Protein AF-A0A6S6U830-F1 (afdb_monomer_lite)

pLDDT: mean 81.82, std 12.69, range [51.06, 97.62]

Sequence (152 aa):
MRFSLAFLLLNTLLLAYQDNDLDGVDDAVDLCPNTSFDKLVNEDGCPEDEIYLGKITFQIGNDISFDEFEQRTDNFNFFGNYQYRKWNISLSNANQTSFDSNNNASTSSGDLYLSTGYNLNFNKIYSKIIVGTKIALAKEEVGTGENDYFTS

Radius of gyration: 25.77 Å; chains: 1; bounding box: 53×40×78 Å

Secondary structure (DSSP, 8-state):
--HHHHHHHHHHHHTS---SS-SSS-TTT-SSSS--TTS-B-TTS-BTT-----EEEEEEEEEEEE-TT--EEEEEEEEEEEEETTEEEEEEEEEEEEE-TT--EEEEEEEEEEEEEEEEEETTEEEEEEEEEEE--S-TTSS----EEEE-

Organism: NCBI:txid269237

Foldseek 3Di:
DPVPVVVVVVVVVVVQADDPCPLPEGPVQALDPNDHPVFNDDNNNHGPVDPCPFDKDKDWDWDWDADPQRKIKIWTKIKIWTGDRFKIWIKMWTWIWIADPVRDIDTFGTKIKIKMWGWDDDPNDTDIKMKIKI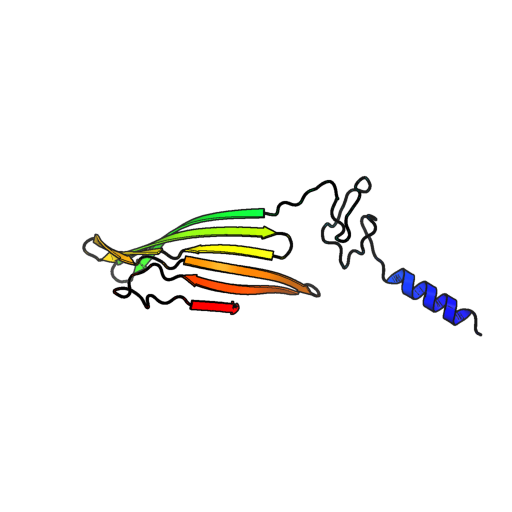QHPGDVVRDVNDIDIDID

Structure (mmCIF, N/CA/C/O backbone):
data_AF-A0A6S6U830-F1
#
_entry.id   AF-A0A6S6U830-F1
#
loop_
_atom_site.group_PDB
_atom_site.id
_atom_site.type_symbol
_atom_site.label_atom_id
_atom_site.label_alt_id
_atom_site.label_comp_id
_atom_site.label_asym_id
_atom_site.label_entity_id
_atom_site.label_seq_id
_atom_site.pdbx_PDB_ins_code
_atom_site.Cartn_x
_atom_site.Cartn_y
_atom_site.Cartn_z
_atom_site.occupancy
_atom_site.B_iso_or_equiv
_atom_site.auth_seq_id
_atom_site.auth_comp_id
_atom_site.auth_asym_id
_atom_site.auth_atom_id
_atom_site.pdbx_PDB_model_num
ATOM 1 N N . MET A 1 1 ? -28.148 -25.772 47.318 1.00 51.06 1 MET A N 1
ATOM 2 C CA . MET A 1 1 ? -27.104 -25.743 46.262 1.00 51.06 1 MET A CA 1
ATOM 3 C C . MET A 1 1 ? -27.530 -24.962 45.001 1.00 51.06 1 MET A C 1
ATOM 5 O O . MET A 1 1 ? -27.188 -25.372 43.905 1.00 51.06 1 MET A O 1
ATOM 9 N N . ARG A 1 2 ? -28.254 -23.831 45.103 1.00 55.19 2 ARG A N 1
ATOM 10 C CA . ARG A 1 2 ? -28.662 -23.031 43.918 1.00 55.19 2 ARG A CA 1
ATOM 11 C C . ARG A 1 2 ? -27.964 -21.667 43.790 1.00 55.19 2 ARG A C 1
ATOM 13 O O . ARG A 1 2 ? -27.966 -21.101 42.710 1.00 55.19 2 ARG A O 1
ATOM 20 N N . PHE A 1 3 ? -27.301 -21.189 44.847 1.00 54.38 3 PHE A N 1
ATOM 21 C CA . PHE A 1 3 ? -26.543 -19.927 44.830 1.00 54.38 3 PHE A CA 1
ATOM 22 C C . PHE A 1 3 ? -25.132 -20.047 44.222 1.00 54.38 3 PHE A C 1
ATOM 24 O O . PHE A 1 3 ? -24.595 -19.063 43.730 1.00 54.38 3 PHE A O 1
ATOM 31 N N . SER A 1 4 ? -24.544 -21.249 44.197 1.00 59.53 4 SER A N 1
ATOM 32 C CA . SER A 1 4 ? -23.153 -21.440 43.756 1.00 59.53 4 SER A CA 1
ATOM 33 C C . SER A 1 4 ? -22.965 -21.350 42.237 1.00 59.53 4 SER A C 1
ATOM 35 O O . SER A 1 4 ? -21.885 -20.979 41.799 1.00 59.53 4 SER A O 1
ATOM 37 N N . LEU A 1 5 ? -23.993 -21.665 41.436 1.00 58.53 5 LEU A N 1
ATOM 38 C CA . LEU A 1 5 ? -23.908 -21.628 39.968 1.00 58.53 5 LEU A CA 1
ATOM 39 C C . LEU A 1 5 ? -24.001 -20.193 39.425 1.00 58.53 5 LEU A C 1
ATOM 41 O O . LEU A 1 5 ? -23.279 -19.840 38.503 1.00 58.53 5 LEU A O 1
ATOM 45 N N . ALA A 1 6 ? -24.850 -19.357 40.034 1.00 61.09 6 ALA A N 1
ATOM 46 C CA . ALA A 1 6 ? -24.988 -17.944 39.678 1.00 61.09 6 ALA A CA 1
ATOM 47 C C . ALA A 1 6 ? -23.710 -17.150 39.994 1.00 61.09 6 ALA A C 1
ATOM 49 O O . ALA A 1 6 ? -23.291 -16.314 39.202 1.00 61.09 6 ALA A O 1
ATOM 50 N N . PHE A 1 7 ? -23.052 -17.464 41.115 1.00 59.16 7 PHE A N 1
ATOM 51 C CA . PHE A 1 7 ? -21.775 -16.853 41.491 1.00 59.16 7 PHE A CA 1
ATOM 52 C C . PHE A 1 7 ? -20.620 -17.301 40.578 1.00 59.16 7 PHE A C 1
ATOM 54 O O . PHE A 1 7 ? -19.720 -16.519 40.293 1.00 59.16 7 PHE A O 1
ATOM 61 N N . LEU A 1 8 ? -20.653 -18.543 40.081 1.00 59.34 8 LEU A N 1
ATOM 62 C CA . LEU A 1 8 ? -19.673 -19.047 39.112 1.00 59.34 8 LEU A CA 1
ATOM 63 C C . LEU A 1 8 ? -19.855 -18.401 37.731 1.00 59.34 8 LEU A C 1
ATOM 65 O O . LEU A 1 8 ? -18.871 -17.978 37.138 1.00 59.34 8 LEU A O 1
ATOM 69 N N . LEU A 1 9 ? -21.100 -18.259 37.263 1.00 60.31 9 LEU A N 1
ATOM 70 C CA . LEU A 1 9 ? -21.427 -17.608 35.987 1.00 60.31 9 LEU A CA 1
ATOM 71 C C . LEU A 1 9 ? -21.074 -16.112 35.983 1.00 60.31 9 LEU A C 1
ATOM 73 O O . LEU A 1 9 ? -20.571 -15.603 34.983 1.00 60.31 9 LEU A O 1
ATOM 77 N N . LEU A 1 10 ? -21.286 -15.422 37.109 1.00 57.22 10 LEU A N 1
ATOM 78 C CA . LEU A 1 10 ? -20.905 -14.016 37.259 1.00 57.22 10 LEU A CA 1
ATOM 79 C C . LEU A 1 10 ? -19.377 -13.838 37.221 1.00 57.22 10 LEU A C 1
ATOM 81 O O . LEU A 1 10 ? -18.887 -12.919 36.577 1.00 57.22 10 LEU A O 1
ATOM 85 N N . ASN A 1 11 ? -18.621 -14.755 37.837 1.00 55.59 11 ASN A N 1
ATOM 86 C CA . ASN A 1 11 ? -17.155 -14.732 37.809 1.00 55.59 11 ASN A CA 1
ATOM 87 C C . ASN A 1 11 ? -16.565 -15.096 36.438 1.00 55.59 11 ASN A C 1
ATOM 89 O O . ASN A 1 11 ? -15.522 -14.567 36.076 1.00 55.59 11 ASN A O 1
ATOM 93 N N . THR A 1 12 ? -17.210 -15.965 35.651 1.00 57.94 12 THR A N 1
ATOM 94 C CA . THR A 1 12 ? -16.716 -16.304 34.303 1.00 57.94 12 THR A CA 1
ATOM 95 C C . THR A 1 12 ? -16.887 -15.172 33.292 1.00 57.94 12 THR A C 1
ATOM 97 O O . THR A 1 12 ? -16.072 -15.057 32.385 1.00 57.94 12 THR A O 1
ATOM 100 N N . LEU A 1 13 ? -17.911 -14.326 33.449 1.00 56.06 13 LEU A N 1
ATOM 101 C CA . LEU A 1 13 ? -18.130 -13.153 32.589 1.00 56.06 13 LEU A CA 1
ATOM 102 C C . LEU A 1 13 ? -17.088 -12.049 32.826 1.00 56.06 13 LEU A C 1
ATOM 104 O O . LEU A 1 13 ? -16.715 -11.354 31.891 1.00 56.06 13 LEU A O 1
ATOM 108 N N . LEU A 1 14 ? -16.589 -11.922 34.058 1.00 54.62 14 LEU A N 1
ATOM 109 C CA . LEU A 1 14 ? -15.595 -10.915 34.448 1.00 54.62 14 LEU A CA 1
ATOM 110 C C . LEU A 1 14 ? -14.161 -11.239 33.997 1.00 54.62 14 LEU A C 1
ATOM 112 O O . LEU A 1 14 ? -13.314 -10.358 34.026 1.00 54.62 14 LEU A O 1
ATOM 116 N N . LEU A 1 15 ? -13.872 -12.481 33.601 1.00 56.41 15 LEU A N 1
ATOM 117 C CA . LEU A 1 15 ? -12.519 -12.923 33.226 1.00 56.41 15 LEU A CA 1
ATOM 118 C C . LEU A 1 15 ? -12.216 -12.800 31.726 1.00 56.41 15 LEU A C 1
ATOM 120 O O . LEU A 1 15 ? -11.090 -13.077 31.324 1.00 56.41 15 LEU A O 1
ATOM 124 N N . ALA A 1 16 ? -13.209 -12.456 30.903 1.00 63.34 16 ALA A N 1
ATOM 125 C CA . ALA A 1 16 ? -13.052 -12.380 29.450 1.00 63.34 16 ALA A CA 1
ATOM 126 C C . ALA A 1 16 ? -12.860 -10.952 28.926 1.00 63.34 16 ALA A C 1
ATOM 128 O O . ALA 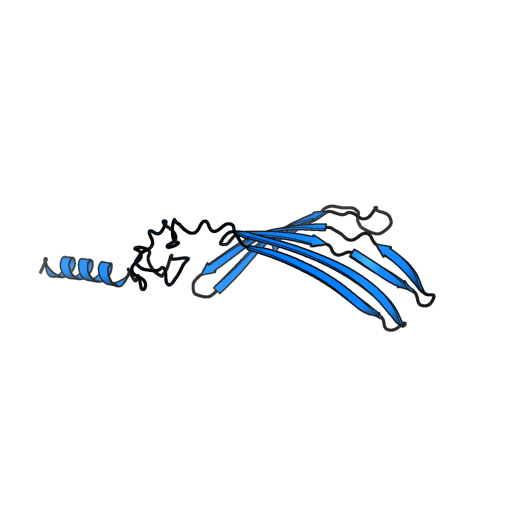A 1 16 ? -12.371 -10.811 27.815 1.00 63.34 16 ALA A O 1
ATOM 129 N N . TYR A 1 17 ? -13.232 -9.935 29.709 1.00 75.88 17 TYR A N 1
ATOM 130 C CA . TYR A 1 17 ? -13.037 -8.533 29.354 1.00 75.88 17 TYR A CA 1
ATOM 131 C C . TYR A 1 17 ? -11.675 -8.081 29.881 1.00 75.88 17 TYR A C 1
ATOM 133 O O . TYR A 1 17 ? -11.497 -7.935 31.095 1.00 75.88 17 TYR A O 1
ATOM 141 N N . GLN A 1 18 ? -10.712 -7.934 28.976 1.00 87.06 18 GLN A N 1
ATOM 142 C CA . GLN A 1 18 ? -9.399 -7.373 29.269 1.00 87.06 18 GLN A CA 1
ATOM 143 C C . GLN A 1 18 ? -9.277 -6.050 28.518 1.00 87.06 18 GLN A C 1
ATOM 145 O O . GLN A 1 18 ? -9.508 -6.012 27.320 1.00 87.06 18 GLN A O 1
ATOM 150 N N . ASP A 1 19 ? -8.956 -4.987 29.238 1.00 88.81 19 ASP A N 1
ATOM 151 C CA . ASP A 1 19 ? -8.866 -3.620 28.729 1.00 88.81 19 ASP A CA 1
ATOM 152 C C . ASP A 1 19 ? -7.681 -2.982 29.466 1.00 88.81 19 ASP A C 1
ATOM 154 O O . ASP A 1 19 ? -7.747 -2.717 30.673 1.00 88.81 19 ASP A O 1
ATOM 158 N N . ASN A 1 20 ? -6.524 -2.954 28.805 1.00 90.69 20 ASN A N 1
ATOM 159 C CA . ASN A 1 20 ? -5.235 -2.718 29.453 1.00 90.69 20 ASN A CA 1
ATOM 160 C C . ASN A 1 20 ? -4.902 -1.225 29.601 1.00 90.69 20 ASN A C 1
ATOM 162 O O . ASN A 1 20 ? -4.148 -0.856 30.508 1.00 90.69 20 ASN A O 1
ATOM 166 N N . ASP A 1 21 ? -5.453 -0.375 28.739 1.00 89.44 21 ASP A N 1
ATOM 167 C CA . ASP A 1 21 ? -5.378 1.086 28.818 1.00 89.44 21 ASP A CA 1
ATOM 168 C C . ASP A 1 21 ? -6.664 1.736 29.358 1.00 89.44 21 ASP A C 1
ATOM 170 O O . ASP A 1 21 ? -6.650 2.932 29.653 1.00 89.44 21 ASP A O 1
ATOM 174 N N . LEU A 1 22 ? -7.694 0.929 29.647 1.00 90.06 22 LEU A N 1
ATOM 175 C CA . LEU A 1 22 ? -8.928 1.301 30.345 1.00 90.06 22 LEU A CA 1
ATOM 176 C C . LEU A 1 22 ? -9.696 2.414 29.626 1.00 90.06 22 LEU A C 1
ATOM 178 O O . LEU A 1 22 ? -10.302 3.279 30.273 1.00 90.06 22 LEU A O 1
ATOM 182 N N . ASP A 1 23 ? -9.672 2.385 28.297 1.00 87.12 23 ASP A N 1
ATOM 183 C CA . ASP A 1 23 ? -10.407 3.321 27.453 1.00 87.12 23 ASP A CA 1
ATOM 184 C C . ASP A 1 23 ? -11.868 2.890 27.209 1.00 87.12 23 ASP A C 1
ATOM 186 O O . ASP A 1 23 ? -12.688 3.682 26.733 1.00 87.12 23 ASP A O 1
ATOM 190 N N . GLY A 1 24 ? -12.236 1.679 27.647 1.00 87.50 24 GLY A N 1
ATOM 191 C CA . GLY A 1 24 ? -13.583 1.128 27.543 1.00 87.50 24 GLY A CA 1
ATOM 192 C C . GLY A 1 24 ? -13.789 0.185 26.357 1.00 87.50 24 GLY A C 1
ATOM 193 O O . GLY A 1 24 ? -14.935 -0.213 26.112 1.00 87.50 24 GLY A O 1
ATOM 194 N N . VAL A 1 25 ? -12.722 -0.179 25.639 1.00 89.94 25 VAL A N 1
ATOM 195 C CA . VAL A 1 25 ? -12.735 -1.153 24.543 1.00 89.94 25 VAL A CA 1
ATOM 196 C C . VAL A 1 25 ? -11.880 -2.372 24.908 1.00 89.94 25 VAL A C 1
ATOM 198 O O . VAL A 1 25 ? -10.804 -2.268 25.475 1.00 89.94 25 VAL A O 1
ATOM 201 N N . ASP A 1 26 ? -12.386 -3.577 24.625 1.00 90.25 26 ASP A N 1
ATOM 202 C CA . ASP A 1 26 ? -11.667 -4.825 24.927 1.00 90.25 26 ASP A CA 1
ATOM 203 C C . ASP A 1 26 ? -10.414 -4.950 24.041 1.00 90.25 26 ASP A C 1
ATOM 205 O O . ASP A 1 26 ? -10.522 -4.842 22.816 1.00 90.25 26 ASP A O 1
ATOM 209 N N . ASP A 1 27 ? -9.258 -5.262 24.640 1.00 88.12 27 ASP A N 1
ATOM 210 C CA . ASP A 1 27 ? -7.952 -5.478 23.994 1.00 88.12 27 ASP A CA 1
ATOM 211 C C . ASP A 1 27 ? -8.046 -6.390 22.749 1.00 88.12 27 ASP A C 1
ATOM 213 O O . ASP A 1 27 ? -7.238 -6.305 21.820 1.00 88.12 27 ASP A O 1
ATOM 217 N N . ALA A 1 28 ? -9.000 -7.331 22.724 1.00 87.62 28 ALA A N 1
ATOM 218 C CA . ALA A 1 28 ? -9.201 -8.252 21.607 1.00 87.62 28 ALA A CA 1
ATOM 219 C C . ALA A 1 28 ? -9.759 -7.580 20.339 1.00 87.62 28 ALA A C 1
ATOM 221 O O . ALA A 1 28 ? -9.597 -8.124 19.237 1.00 87.62 28 ALA A O 1
ATOM 222 N N . VAL A 1 29 ? -10.444 -6.445 20.483 1.00 85.75 29 VAL A N 1
ATOM 223 C CA . VAL A 1 29 ? -11.062 -5.678 19.390 1.00 85.75 29 VAL A CA 1
ATOM 224 C C . VAL A 1 29 ? -10.544 -4.244 19.282 1.00 85.75 29 VAL A C 1
ATOM 226 O O . VAL A 1 29 ? -10.761 -3.634 18.235 1.00 85.75 29 VAL A O 1
ATOM 229 N N . ASP A 1 30 ? -9.830 -3.752 20.294 1.00 87.44 30 ASP A N 1
ATOM 230 C CA . ASP A 1 30 ? -9.171 -2.451 20.292 1.00 87.44 30 ASP A CA 1
ATOM 231 C C . ASP A 1 30 ? -8.138 -2.348 19.151 1.00 87.44 30 ASP A C 1
ATOM 233 O O . ASP A 1 30 ? -7.282 -3.214 18.919 1.00 87.44 30 ASP A O 1
ATOM 237 N N . LEU A 1 31 ? -8.275 -1.283 18.363 1.00 84.19 31 LEU A N 1
ATOM 238 C CA . LEU A 1 31 ? -7.420 -0.967 17.226 1.00 84.19 31 LEU A CA 1
ATOM 239 C C . LEU A 1 31 ? -6.308 0.028 17.575 1.00 84.19 31 LEU A C 1
ATOM 241 O O . LEU A 1 31 ? -5.362 0.150 16.786 1.00 84.19 31 LEU A O 1
ATOM 245 N N . CYS A 1 32 ? -6.407 0.720 18.707 1.00 87.12 32 CYS A N 1
ATOM 246 C CA . CYS A 1 32 ? -5.516 1.781 19.150 1.00 87.12 32 CYS A CA 1
ATOM 247 C C . CYS A 1 32 ? -4.954 1.496 20.558 1.00 87.12 32 CYS A C 1
ATOM 249 O O . CYS A 1 32 ? -5.155 2.292 21.466 1.00 87.12 32 CYS A O 1
ATOM 251 N N . PRO A 1 33 ? -4.127 0.442 20.723 1.00 81.69 33 PRO A N 1
ATOM 252 C CA . PRO A 1 33 ? -3.611 0.074 22.034 1.00 81.69 33 PRO A CA 1
ATOM 253 C C . PRO A 1 33 ? -2.709 1.166 22.613 1.00 81.69 33 PRO A C 1
ATOM 255 O O . PRO A 1 33 ? -1.788 1.652 21.941 1.00 81.69 33 PRO A O 1
ATOM 258 N N . ASN A 1 34 ? -2.873 1.427 23.908 1.00 88.25 34 ASN A N 1
ATOM 259 C CA . ASN A 1 34 ? -2.268 2.515 24.683 1.00 88.25 34 ASN A CA 1
ATOM 260 C C . ASN A 1 34 ? -2.914 3.883 24.432 1.00 88.25 34 ASN A C 1
ATOM 262 O O . ASN A 1 34 ? -2.207 4.902 24.390 1.00 88.25 34 ASN A O 1
ATOM 266 N N . THR A 1 35 ? -4.237 3.926 24.291 1.00 85.00 35 THR A N 1
ATOM 267 C CA . THR A 1 35 ? -4.958 5.190 24.325 1.00 85.00 35 THR A CA 1
ATOM 268 C C . THR A 1 35 ? -4.741 5.877 25.674 1.00 85.00 35 THR A C 1
ATOM 270 O O . THR A 1 35 ? -4.744 5.276 26.747 1.00 85.00 35 THR A O 1
ATOM 273 N N . SER A 1 36 ? -4.468 7.181 25.628 1.00 83.38 36 SER A N 1
ATOM 274 C CA . SER A 1 36 ? -4.294 7.965 26.845 1.00 83.38 36 SER A CA 1
ATOM 275 C C . SER A 1 36 ? -5.628 8.084 27.585 1.00 83.38 36 SER A C 1
ATOM 277 O O . SER A 1 36 ? -6.633 8.459 26.988 1.00 83.38 36 SER A O 1
ATOM 279 N N . PHE A 1 37 ? -5.619 7.846 28.898 1.00 80.38 37 PHE A N 1
ATOM 280 C CA . PHE A 1 37 ? -6.795 7.898 29.784 1.00 80.38 37 PHE A CA 1
ATOM 281 C C . PHE A 1 37 ? -7.606 9.209 29.732 1.00 80.38 37 PHE A C 1
ATOM 283 O O . PHE A 1 37 ? -8.732 9.261 30.220 1.00 80.38 37 PHE A O 1
ATOM 290 N N . ASP A 1 38 ? -7.031 10.300 29.219 1.00 82.94 38 ASP A N 1
ATOM 291 C CA . ASP A 1 38 ? -7.693 11.600 29.066 1.00 82.94 38 ASP A CA 1
ATOM 292 C C . ASP A 1 38 ? -8.442 11.758 27.731 1.00 82.94 38 ASP A C 1
ATOM 294 O O . ASP A 1 38 ? -9.012 12.821 27.474 1.00 82.94 38 ASP A O 1
ATOM 298 N N . LYS A 1 39 ? -8.447 10.728 26.876 1.00 82.06 39 LYS A N 1
ATOM 299 C CA . LYS A 1 39 ? -9.082 10.747 25.558 1.00 82.06 39 LYS A CA 1
ATOM 300 C C . LYS A 1 39 ? -10.395 9.980 25.561 1.00 82.06 39 LYS A C 1
ATOM 302 O O . LYS A 1 39 ? -10.475 8.856 26.034 1.00 82.06 39 LYS A O 1
ATOM 307 N N . LEU A 1 40 ? -11.428 10.605 24.996 1.00 84.69 40 LEU A N 1
ATOM 308 C CA . LEU A 1 40 ? -12.642 9.895 24.607 1.00 84.69 40 LEU A CA 1
ATOM 309 C C . LEU A 1 40 ? -12.320 9.051 23.382 1.00 84.69 40 LEU A C 1
ATOM 311 O O . LEU A 1 40 ? -11.719 9.572 22.442 1.00 84.69 40 LEU A O 1
ATOM 315 N N . VAL A 1 41 ? -12.719 7.785 23.393 1.00 87.00 41 VAL A N 1
ATOM 316 C CA . VAL A 1 41 ? -12.508 6.856 22.283 1.00 87.00 41 VAL A CA 1
ATOM 317 C C . VAL A 1 41 ? -13.813 6.513 21.586 1.00 87.00 41 VAL A C 1
ATOM 319 O O . VAL A 1 41 ? -14.888 6.546 22.184 1.00 87.00 41 VAL A O 1
ATOM 322 N N . ASN A 1 42 ? -13.716 6.203 20.298 1.00 85.50 42 ASN A N 1
ATOM 323 C CA . ASN A 1 42 ? -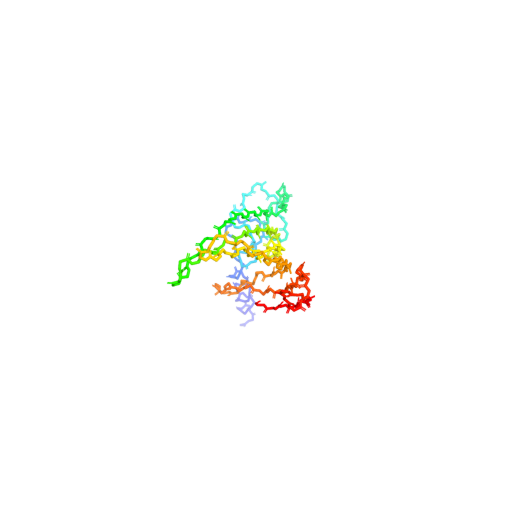14.818 5.630 19.536 1.00 85.50 42 ASN A CA 1
ATOM 324 C C . ASN A 1 42 ? -14.941 4.114 19.796 1.00 85.50 42 ASN A C 1
ATOM 326 O O . ASN A 1 42 ? -14.166 3.529 20.545 1.00 85.50 42 ASN A O 1
ATOM 330 N N . GLU A 1 43 ? -15.897 3.459 19.132 1.00 86.69 43 GLU A N 1
ATOM 331 C CA . GLU A 1 43 ? -16.149 2.009 19.257 1.00 86.69 43 GLU A CA 1
ATOM 332 C C . GLU A 1 43 ? -14.946 1.116 18.886 1.00 86.69 43 GLU A C 1
ATOM 334 O O . GLU A 1 43 ? -14.967 -0.081 19.162 1.00 86.69 43 GLU A O 1
ATOM 339 N N . ASP A 1 44 ? -13.911 1.683 18.257 1.00 85.62 44 ASP A N 1
ATOM 340 C CA . ASP A 1 44 ? -12.680 0.992 17.874 1.00 85.62 44 ASP A CA 1
ATOM 341 C C . ASP A 1 44 ? -11.528 1.178 18.886 1.00 85.62 44 ASP A C 1
ATOM 343 O O . ASP A 1 44 ? -10.426 0.712 18.604 1.00 85.62 44 ASP A O 1
ATOM 347 N N . GLY A 1 45 ? -11.736 1.901 19.995 1.00 86.31 45 GLY A N 1
ATOM 348 C CA . GLY A 1 45 ? -10.693 2.221 20.990 1.00 86.31 45 GLY A CA 1
ATOM 349 C C . GLY A 1 45 ? -9.791 3.388 20.577 1.00 86.31 45 GLY A C 1
ATOM 350 O O . GLY A 1 45 ? -8.797 3.705 21.211 1.00 86.31 45 GLY A O 1
ATOM 351 N N . CYS A 1 46 ? -10.122 4.090 19.487 1.00 87.25 46 CYS A N 1
ATOM 352 C CA . CYS A 1 46 ? -9.297 5.189 18.988 1.00 87.25 46 CYS A CA 1
ATOM 353 C C . CYS A 1 46 ? -9.829 6.557 19.447 1.00 87.25 46 CYS A C 1
ATOM 355 O O . CYS A 1 46 ? -11.042 6.778 19.354 1.00 87.25 46 CYS A O 1
ATOM 357 N N . PRO A 1 47 ? -8.957 7.511 19.839 1.00 86.88 47 PRO A N 1
ATOM 358 C CA . PRO A 1 47 ? -9.364 8.847 20.269 1.00 86.88 47 PRO A CA 1
ATOM 359 C C . PRO A 1 47 ? -10.296 9.547 19.269 1.00 86.88 47 PRO A C 1
ATOM 361 O O . PRO A 1 47 ? -9.943 9.705 18.101 1.00 86.88 47 PRO A O 1
ATOM 364 N N . GLU A 1 48 ? -11.453 10.036 19.723 1.00 76.25 48 GLU A N 1
ATOM 365 C CA . GLU A 1 48 ? -12.392 10.826 18.909 1.00 76.25 48 GLU A CA 1
ATOM 366 C C . GLU A 1 48 ? -11.739 12.106 18.359 1.00 76.25 48 GLU A C 1
ATOM 368 O O . GLU A 1 48 ? -12.086 12.573 17.272 1.00 76.25 48 GLU A O 1
ATOM 373 N N . ASP A 1 49 ? -10.750 12.638 19.083 1.00 68.38 49 ASP A N 1
ATOM 374 C CA . ASP A 1 49 ? -9.998 13.836 18.705 1.00 68.38 49 ASP A CA 1
ATOM 375 C C . ASP A 1 49 ? -8.945 13.580 17.610 1.00 68.38 49 ASP A C 1
ATOM 377 O O . ASP A 1 49 ? -8.495 14.524 16.955 1.00 68.38 49 ASP A O 1
ATOM 381 N N . GLU A 1 50 ? -8.534 12.326 17.389 1.00 63.91 50 GLU A N 1
ATOM 382 C CA . GLU A 1 50 ? -7.608 11.974 16.314 1.00 63.91 50 GLU A CA 1
ATOM 383 C C . GLU A 1 50 ? -8.393 11.485 15.102 1.00 63.91 50 GLU A C 1
ATOM 385 O O . GLU A 1 50 ? -8.642 10.296 14.901 1.00 63.91 50 GLU A O 1
ATOM 390 N N . ILE A 1 51 ? -8.763 12.429 14.233 1.00 66.88 51 ILE A N 1
ATOM 391 C CA . ILE A 1 51 ? -9.252 12.100 12.895 1.00 66.88 51 ILE A CA 1
ATOM 392 C C . ILE A 1 51 ? -8.136 11.344 12.167 1.00 66.88 51 ILE A C 1
ATOM 394 O O . ILE A 1 51 ? -7.231 11.935 11.573 1.00 66.88 51 ILE A O 1
ATOM 398 N N . TYR A 1 52 ? -8.203 10.016 12.191 1.00 73.25 52 TYR A N 1
ATOM 399 C CA . TYR A 1 52 ? -7.301 9.183 11.419 1.00 73.25 52 TYR A CA 1
ATOM 400 C C . TYR A 1 52 ? -7.668 9.311 9.942 1.00 73.25 52 TYR A C 1
ATOM 402 O O . TYR A 1 52 ? -8.589 8.662 9.458 1.00 73.25 52 TYR A O 1
ATOM 410 N N . LEU A 1 53 ? -6.951 10.158 9.206 1.00 83.25 53 LEU A N 1
ATOM 411 C CA . LEU A 1 53 ? -7.187 10.399 7.777 1.00 83.25 53 LEU A CA 1
ATOM 412 C C . LEU A 1 53 ? -6.629 9.292 6.872 1.00 83.25 53 LEU A C 1
ATOM 414 O O . LEU A 1 53 ? -6.771 9.365 5.651 1.00 83.25 53 LEU A O 1
ATOM 418 N N . GLY A 1 54 ? -6.007 8.261 7.444 1.00 88.50 54 GLY A N 1
ATOM 419 C CA . GLY A 1 54 ? -5.281 7.244 6.694 1.00 88.50 54 GLY A CA 1
ATOM 420 C C . GLY A 1 54 ? -3.825 7.616 6.427 1.00 88.50 54 GLY A C 1
ATOM 421 O O . GLY A 1 54 ? -3.358 8.718 6.707 1.00 88.50 54 GLY A O 1
ATOM 422 N N . LYS A 1 55 ? -3.088 6.658 5.871 1.00 93.75 55 LYS A N 1
ATOM 423 C CA . LYS A 1 55 ? -1.685 6.791 5.489 1.00 93.75 55 LYS A CA 1
ATOM 424 C C . LYS A 1 55 ? -1.568 6.747 3.976 1.00 93.75 55 LYS A C 1
ATOM 426 O O . LYS A 1 55 ? -1.921 5.750 3.353 1.00 93.75 55 LYS A O 1
ATOM 431 N N . ILE A 1 56 ? -1.008 7.798 3.391 1.00 96.00 56 ILE A N 1
ATOM 432 C CA . ILE A 1 56 ? -0.607 7.794 1.985 1.00 96.00 56 ILE A CA 1
ATOM 433 C C . ILE A 1 56 ? 0.869 7.391 1.905 1.00 96.00 56 ILE A C 1
ATOM 435 O O . ILE A 1 56 ? 1.704 7.899 2.649 1.00 96.00 56 ILE A O 1
ATOM 439 N N . THR A 1 57 ? 1.198 6.451 1.026 1.00 97.06 57 THR A N 1
ATOM 440 C CA . THR A 1 57 ? 2.565 6.012 0.731 1.00 97.06 57 THR A CA 1
ATOM 441 C C . THR A 1 57 ? 2.811 6.130 -0.760 1.00 97.06 57 THR A C 1
ATOM 443 O O . THR A 1 57 ? 2.049 5.580 -1.547 1.00 97.06 57 THR A O 1
ATOM 446 N N . PHE A 1 58 ? 3.888 6.811 -1.135 1.00 96.38 58 PHE A N 1
ATOM 447 C CA . PHE A 1 58 ? 4.357 6.879 -2.512 1.00 96.38 58 PHE A CA 1
ATOM 448 C C . PHE A 1 58 ? 5.755 6.287 -2.593 1.00 96.38 58 PHE A C 1
ATOM 450 O O . PHE A 1 58 ? 6.608 6.577 -1.755 1.00 96.38 58 PHE A O 1
ATOM 457 N N . GLN A 1 59 ? 5.977 5.460 -3.601 1.00 93.62 59 GLN A N 1
ATOM 458 C CA . GLN A 1 59 ? 7.269 4.898 -3.945 1.00 93.62 59 GLN A CA 1
ATOM 459 C C . GLN A 1 59 ? 7.491 5.136 -5.431 1.00 93.62 59 GLN A C 1
ATOM 461 O O . GLN A 1 59 ? 6.603 4.902 -6.250 1.00 93.62 59 GLN A O 1
ATOM 466 N N . ILE A 1 60 ? 8.674 5.634 -5.755 1.00 91.06 60 ILE A N 1
ATOM 467 C CA . ILE A 1 60 ? 9.149 5.802 -7.121 1.00 91.06 60 ILE A CA 1
ATOM 468 C C . ILE A 1 60 ? 10.525 5.170 -7.202 1.00 91.06 60 ILE A C 1
ATOM 470 O O . ILE A 1 60 ? 11.337 5.331 -6.291 1.00 91.06 60 ILE A O 1
ATOM 474 N N . GLY A 1 61 ? 10.774 4.437 -8.272 1.00 88.75 61 GLY A N 1
ATOM 475 C CA . GLY A 1 61 ? 12.022 3.727 -8.456 1.00 88.75 61 GLY A CA 1
ATOM 476 C C . GLY A 1 61 ? 12.261 3.409 -9.915 1.00 88.75 61 GLY A C 1
ATOM 477 O O . GLY A 1 61 ? 11.348 3.426 -10.739 1.00 88.75 61 GLY A O 1
ATOM 478 N N . ASN A 1 62 ? 13.517 3.125 -10.218 1.00 87.50 62 ASN A N 1
ATOM 479 C CA . ASN A 1 62 ? 13.923 2.591 -11.497 1.00 87.50 62 ASN A CA 1
ATOM 480 C C . ASN A 1 62 ? 14.686 1.287 -11.261 1.00 87.50 62 ASN A C 1
ATOM 482 O O . ASN A 1 62 ? 15.643 1.273 -10.488 1.00 87.50 62 ASN A O 1
ATOM 486 N N . ASP A 1 63 ? 14.296 0.223 -11.948 1.00 85.81 63 ASP A N 1
ATOM 487 C CA . ASP A 1 63 ? 15.067 -1.015 -11.986 1.00 85.81 63 ASP A CA 1
ATOM 488 C C . ASP A 1 63 ? 15.895 -1.026 -13.262 1.00 85.81 63 ASP A C 1
ATOM 490 O O . ASP A 1 63 ? 15.384 -0.705 -14.330 1.00 85.81 63 ASP A O 1
ATOM 494 N N . ILE A 1 64 ? 17.170 -1.383 -13.156 1.00 87.12 64 ILE A N 1
ATOM 495 C CA . ILE A 1 64 ? 18.054 -1.562 -14.308 1.00 87.12 64 ILE A CA 1
ATOM 496 C C . ILE A 1 64 ? 18.526 -3.006 -14.266 1.00 87.12 64 ILE A C 1
ATOM 498 O O . ILE A 1 64 ? 19.104 -3.446 -13.272 1.00 87.12 64 ILE A O 1
ATOM 502 N N . SER A 1 65 ? 18.276 -3.739 -15.340 1.00 88.06 65 SER A N 1
ATOM 503 C CA . SER A 1 65 ? 18.704 -5.124 -15.506 1.00 88.06 65 SER A CA 1
ATOM 504 C C . SER A 1 65 ? 19.538 -5.269 -16.770 1.00 88.06 65 SER A C 1
ATOM 506 O O . SER A 1 65 ? 19.383 -4.501 -17.717 1.00 88.06 65 SER A O 1
ATOM 508 N N . PHE A 1 66 ? 20.452 -6.233 -16.754 1.00 88.31 66 PHE A N 1
ATOM 509 C CA . PHE A 1 66 ? 21.320 -6.558 -17.877 1.00 88.31 66 PHE A CA 1
ATOM 510 C C . PHE A 1 66 ? 21.143 -8.038 -18.195 1.00 88.31 66 PHE A C 1
ATOM 512 O O . PHE A 1 66 ? 21.126 -8.856 -17.270 1.00 88.31 66 PHE A O 1
ATOM 519 N N . ASP A 1 67 ? 20.975 -8.375 -19.469 1.00 85.81 67 ASP A N 1
ATOM 520 C CA . ASP A 1 67 ? 20.905 -9.765 -19.913 1.00 85.81 67 ASP A CA 1
ATOM 521 C C . ASP A 1 67 ? 22.302 -10.347 -20.212 1.00 85.81 67 ASP A C 1
ATOM 523 O O . ASP A 1 67 ? 23.323 -9.657 -20.149 1.00 85.81 67 ASP A O 1
ATOM 527 N N . GLU A 1 68 ? 22.358 -11.643 -20.538 1.00 85.94 68 GLU A N 1
ATOM 528 C CA . GLU A 1 68 ? 23.606 -12.338 -20.898 1.00 85.94 68 GLU A CA 1
ATOM 529 C C . GLU A 1 68 ? 24.286 -11.769 -22.160 1.00 85.94 68 GLU A C 1
ATOM 531 O O . GLU A 1 68 ? 25.467 -12.028 -22.390 1.00 85.94 68 GLU A O 1
ATOM 536 N N . PHE A 1 69 ? 23.561 -10.987 -22.965 1.00 83.81 69 PHE A N 1
ATOM 537 C CA . PHE A 1 69 ? 24.033 -10.329 -24.184 1.00 83.81 69 PHE A CA 1
ATOM 538 C C . PHE A 1 69 ? 24.354 -8.839 -23.970 1.00 83.81 69 PHE A C 1
ATOM 540 O O . PHE A 1 69 ? 24.524 -8.105 -24.947 1.00 83.81 69 PHE A O 1
ATOM 547 N N . GLU A 1 70 ? 24.450 -8.400 -22.709 1.00 80.44 70 GLU A N 1
ATOM 548 C CA . GLU A 1 70 ? 24.739 -7.018 -22.308 1.00 80.44 70 GLU A CA 1
ATOM 549 C C . GLU A 1 70 ? 23.666 -6.003 -22.760 1.00 80.44 70 GLU A C 1
ATOM 551 O O . GLU A 1 70 ? 23.895 -4.793 -22.778 1.00 80.44 70 GLU A O 1
ATOM 556 N N . GLN A 1 71 ? 22.465 -6.483 -23.091 1.00 84.38 71 GLN A N 1
ATOM 557 C CA . GLN A 1 71 ? 21.296 -5.649 -23.341 1.00 84.38 71 GLN A CA 1
ATOM 558 C C . GLN A 1 71 ? 20.758 -5.139 -22.012 1.00 84.38 71 GLN A C 1
ATOM 560 O O . GLN A 1 71 ? 20.628 -5.878 -21.033 1.00 84.38 71 GLN A O 1
ATOM 565 N N . ARG A 1 72 ? 20.436 -3.851 -21.976 1.00 84.88 72 ARG A N 1
ATOM 566 C CA . ARG A 1 72 ? 20.006 -3.154 -20.764 1.00 84.88 72 ARG A CA 1
ATOM 567 C C . ARG A 1 72 ? 18.496 -2.992 -20.784 1.00 84.88 72 ARG A C 1
ATOM 569 O O . ARG A 1 72 ? 17.953 -2.503 -21.760 1.00 84.88 72 ARG A O 1
ATOM 576 N N . THR A 1 73 ? 17.813 -3.332 -19.704 1.00 83.88 73 THR A N 1
ATOM 577 C CA . THR A 1 73 ? 16.380 -3.070 -19.539 1.00 83.88 73 THR A CA 1
ATOM 578 C C . THR A 1 73 ? 16.158 -2.188 -18.325 1.00 83.88 73 THR A C 1
ATOM 580 O O . THR A 1 73 ? 16.518 -2.562 -17.209 1.00 83.88 73 THR A O 1
ATOM 583 N N . ASP A 1 74 ? 15.537 -1.038 -18.557 1.00 84.62 74 ASP A N 1
ATOM 584 C CA . ASP A 1 74 ? 15.125 -0.085 -17.539 1.00 84.62 74 ASP A CA 1
ATOM 585 C C . ASP A 1 74 ? 13.624 -0.166 -17.311 1.00 84.62 74 ASP A C 1
ATOM 587 O O . ASP A 1 74 ? 12.848 0.006 -18.254 1.00 84.62 74 ASP A O 1
ATOM 591 N N . ASN A 1 75 ? 13.217 -0.312 -16.055 1.00 82.69 75 ASN A N 1
ATOM 592 C CA . ASN A 1 75 ? 11.821 -0.239 -15.659 1.00 82.69 75 ASN A CA 1
ATOM 593 C C . ASN A 1 75 ? 11.598 0.956 -14.744 1.00 82.69 75 ASN A C 1
ATOM 595 O O . ASN A 1 75 ? 12.220 1.043 -13.690 1.00 82.69 75 ASN A O 1
ATOM 599 N N . PHE A 1 76 ? 10.705 1.872 -15.117 1.00 84.38 76 PHE A N 1
ATOM 600 C CA . PHE A 1 76 ? 10.260 2.924 -14.205 1.00 84.38 76 PHE A CA 1
ATOM 601 C C . PHE A 1 76 ? 9.023 2.444 -13.451 1.00 84.38 76 PHE A C 1
ATOM 603 O O . PHE A 1 76 ? 7.979 2.194 -14.062 1.00 84.38 76 PHE A O 1
ATOM 610 N N . ASN A 1 77 ? 9.130 2.380 -12.128 1.00 86.62 77 ASN A N 1
ATOM 611 C CA . ASN A 1 77 ? 8.081 1.916 -11.237 1.00 86.62 77 ASN A CA 1
ATOM 612 C C . ASN A 1 77 ? 7.597 3.062 -10.352 1.00 86.62 77 ASN A C 1
ATOM 614 O O . ASN A 1 77 ? 8.366 3.702 -9.636 1.00 86.62 77 ASN A O 1
ATOM 618 N N . PHE A 1 78 ? 6.294 3.276 -10.357 1.00 90.25 78 PHE A N 1
ATOM 619 C CA . PHE A 1 78 ? 5.565 4.100 -9.414 1.00 90.25 78 PHE A CA 1
ATOM 620 C C . PHE A 1 78 ? 4.571 3.211 -8.672 1.00 90.25 78 PHE A C 1
ATOM 622 O O . PHE A 1 78 ? 3.887 2.379 -9.268 1.00 90.25 78 PHE A O 1
ATOM 629 N N . PHE A 1 79 ? 4.469 3.423 -7.367 1.00 93.56 79 PHE A N 1
ATOM 630 C CA . PHE A 1 79 ? 3.488 2.799 -6.496 1.00 93.56 79 PHE A CA 1
ATOM 631 C C . PHE A 1 79 ? 2.938 3.852 -5.536 1.00 93.56 79 PHE A C 1
ATOM 633 O O . PHE A 1 79 ? 3.669 4.451 -4.750 1.00 93.56 79 PHE A O 1
ATOM 640 N N . GLY A 1 80 ? 1.634 4.078 -5.593 1.00 96.56 80 GLY A N 1
ATOM 641 C CA . GLY A 1 80 ? 0.876 4.853 -4.626 1.00 96.56 80 GLY A CA 1
ATOM 642 C C . GLY A 1 80 ? -0.036 3.927 -3.836 1.00 96.56 80 GLY A C 1
ATOM 643 O O . GLY A 1 80 ? -0.724 3.095 -4.414 1.00 96.56 80 GLY A O 1
ATOM 644 N N . ASN A 1 81 ? -0.080 4.076 -2.519 1.00 97.56 81 ASN A N 1
ATOM 645 C CA . ASN A 1 81 ? -1.013 3.362 -1.661 1.00 97.56 81 ASN A CA 1
ATOM 646 C C . ASN A 1 81 ? -1.656 4.318 -0.672 1.00 97.56 81 ASN A C 1
ATOM 648 O O . ASN A 1 81 ? -0.962 5.012 0.067 1.00 97.56 81 ASN A O 1
ATOM 652 N N . TYR A 1 82 ? -2.976 4.296 -0.620 1.00 97.62 82 TYR A N 1
ATOM 653 C CA . TYR A 1 82 ? -3.739 4.899 0.451 1.00 97.62 82 TYR A CA 1
ATOM 654 C C . TYR A 1 82 ? -4.258 3.800 1.371 1.00 97.62 82 TYR A C 1
ATOM 656 O O . TYR A 1 82 ? -5.009 2.923 0.946 1.00 97.62 82 TYR A O 1
ATOM 664 N N . GLN A 1 83 ? -3.845 3.841 2.631 1.00 95.88 83 GLN A N 1
ATOM 665 C CA . GLN A 1 83 ? -4.286 2.914 3.657 1.00 95.88 83 GLN A CA 1
ATOM 666 C C . GLN A 1 83 ? -5.229 3.624 4.623 1.00 95.88 83 GLN A C 1
ATOM 668 O O . GLN A 1 83 ? -4.825 4.560 5.308 1.00 95.88 83 GLN A O 1
ATOM 673 N N . TYR A 1 84 ? -6.458 3.134 4.732 1.00 92.44 84 TYR A N 1
ATOM 674 C CA . TYR A 1 84 ? -7.409 3.576 5.741 1.00 92.44 84 TYR A CA 1
ATOM 675 C C . TYR A 1 84 ? -7.789 2.389 6.622 1.00 92.44 84 TYR A C 1
ATOM 677 O O . TYR A 1 84 ? -8.488 1.469 6.191 1.00 92.44 84 TYR A O 1
ATOM 685 N N . ARG A 1 85 ? -7.293 2.388 7.864 1.00 88.25 85 ARG A N 1
ATOM 686 C CA . ARG A 1 85 ? -7.446 1.287 8.822 1.00 88.25 85 ARG A CA 1
ATOM 687 C C . ARG A 1 85 ? -6.940 -0.034 8.212 1.00 88.25 85 ARG A C 1
ATOM 689 O O . ARG A 1 85 ? -5.743 -0.185 7.950 1.00 88.25 85 ARG A O 1
ATOM 696 N N . LYS A 1 86 ? -7.844 -0.982 7.949 1.00 92.50 86 LYS A N 1
ATOM 697 C CA . LYS A 1 86 ? -7.549 -2.294 7.343 1.00 92.50 86 LYS A CA 1
ATOM 698 C C . LYS A 1 86 ? -7.621 -2.293 5.812 1.00 92.50 86 LYS A C 1
ATOM 700 O O . LYS A 1 86 ? -7.188 -3.263 5.194 1.00 92.50 86 LYS A O 1
ATOM 705 N N . TRP A 1 87 ? -8.116 -1.223 5.196 1.00 94.31 87 TRP A N 1
ATOM 706 C CA . TRP A 1 87 ? -8.238 -1.098 3.747 1.00 94.31 87 TRP A CA 1
ATOM 707 C C . TRP A 1 87 ? -6.993 -0.488 3.125 1.00 94.31 87 TRP A C 1
ATOM 709 O O . TRP A 1 87 ? -6.400 0.440 3.666 1.00 94.31 87 TRP A O 1
ATOM 719 N N . ASN A 1 88 ? -6.630 -0.992 1.956 1.00 97.06 88 ASN A N 1
ATOM 720 C CA . ASN A 1 88 ? -5.599 -0.446 1.092 1.00 97.06 88 ASN A CA 1
ATOM 721 C C . ASN A 1 88 ? -6.221 -0.185 -0.274 1.00 97.06 88 ASN A C 1
ATOM 723 O O . ASN A 1 88 ? -6.945 -1.035 -0.787 1.00 97.06 88 ASN A O 1
ATOM 727 N N . ILE A 1 89 ? -5.928 0.967 -0.856 1.00 97.31 89 ILE A N 1
ATOM 728 C CA . ILE A 1 89 ? -6.195 1.286 -2.254 1.00 97.31 89 ILE A CA 1
ATOM 729 C C . ILE A 1 89 ? -4.838 1.588 -2.866 1.00 97.31 89 ILE A C 1
ATOM 731 O O . ILE A 1 89 ? -4.181 2.547 -2.463 1.00 97.31 89 ILE A O 1
ATOM 735 N N . SER A 1 90 ? -4.400 0.755 -3.800 1.00 97.00 90 SER A N 1
ATOM 736 C CA . SER A 1 90 ? -3.067 0.841 -4.385 1.00 97.00 90 SER A CA 1
ATOM 737 C C . SER A 1 90 ? -3.150 1.065 -5.890 1.00 97.00 90 SER A C 1
ATOM 739 O O . SER A 1 90 ? -3.944 0.421 -6.572 1.00 97.00 90 SER A O 1
ATOM 741 N N . LEU A 1 91 ? -2.310 1.959 -6.399 1.00 95.38 91 LEU A N 1
ATOM 742 C CA . LEU A 1 91 ? -2.119 2.253 -7.812 1.00 95.38 91 LEU A CA 1
ATOM 743 C C . LEU A 1 91 ? -0.641 2.062 -8.150 1.00 95.38 91 LEU A C 1
ATOM 745 O O . LEU A 1 91 ? 0.207 2.653 -7.486 1.00 95.38 91 LEU A O 1
ATOM 749 N N . SER A 1 92 ? -0.315 1.294 -9.18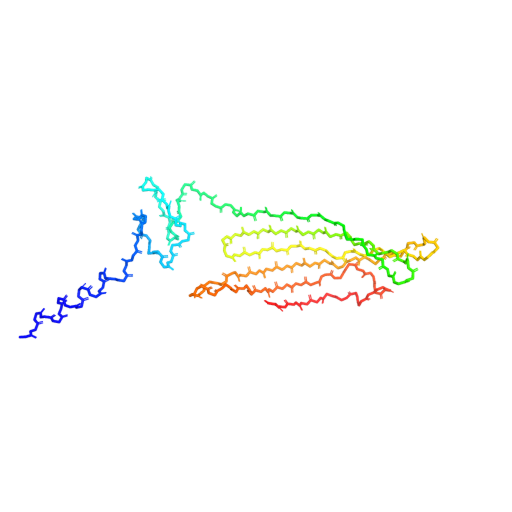1 1.00 93.00 92 SER A N 1
ATOM 750 C CA . SER A 1 92 ? 1.075 1.107 -9.605 1.00 93.00 92 SER A CA 1
ATOM 751 C C . SER A 1 92 ? 1.215 0.900 -11.097 1.00 93.00 92 SER A C 1
ATOM 753 O O . SER A 1 92 ? 0.272 0.462 -11.740 1.00 93.00 92 SER A O 1
ATOM 755 N N . ASN A 1 93 ? 2.386 1.169 -11.660 1.00 86.94 93 ASN A N 1
ATOM 756 C CA . ASN A 1 93 ? 2.683 0.852 -13.056 1.00 86.94 93 ASN A CA 1
ATOM 757 C C . ASN A 1 93 ? 3.857 -0.128 -13.161 1.00 86.94 93 ASN A C 1
ATOM 759 O O . ASN A 1 93 ? 4.672 -0.224 -12.246 1.00 86.94 93 ASN A O 1
ATOM 763 N N . ALA A 1 94 ? 3.966 -0.781 -14.315 1.00 73.38 94 ALA A N 1
ATOM 764 C CA . ALA A 1 94 ? 5.144 -1.553 -14.701 1.00 73.38 94 ALA A CA 1
ATOM 765 C C . ALA A 1 94 ? 5.558 -1.150 -16.122 1.00 73.38 94 ALA A C 1
ATOM 767 O O . ALA A 1 94 ? 5.116 -1.762 -17.088 1.00 73.38 94 ALA A O 1
ATOM 768 N N . ASN A 1 95 ? 6.319 -0.058 -16.263 1.00 73.69 95 ASN A N 1
ATOM 769 C CA . ASN A 1 95 ? 6.766 0.438 -17.571 1.00 73.69 95 ASN A CA 1
ATOM 770 C C . ASN A 1 95 ? 8.173 -0.056 -17.878 1.00 73.69 95 ASN A C 1
ATOM 772 O O . ASN A 1 95 ? 9.035 0.087 -17.018 1.00 73.69 95 ASN A O 1
ATOM 776 N N . GLN A 1 96 ? 8.397 -0.556 -19.094 1.00 74.06 96 GLN A N 1
ATOM 777 C CA . GLN A 1 96 ? 9.652 -1.183 -19.501 1.00 74.06 96 GLN A CA 1
ATOM 778 C C . GLN A 1 96 ? 10.225 -0.525 -20.759 1.00 74.06 96 GLN A C 1
ATOM 780 O O . GLN A 1 96 ? 9.558 -0.358 -21.783 1.00 74.06 96 GLN A O 1
ATOM 785 N N . THR A 1 97 ? 11.505 -0.183 -20.680 1.00 76.12 97 THR A N 1
ATOM 786 C CA . THR A 1 97 ? 12.326 0.325 -21.779 1.00 76.12 97 THR A CA 1
ATOM 787 C C . THR A 1 97 ? 13.551 -0.566 -21.933 1.00 76.12 97 THR A C 1
ATOM 789 O O . THR A 1 97 ? 14.395 -0.615 -21.046 1.00 76.12 97 THR A O 1
ATOM 792 N N . SER A 1 98 ? 13.646 -1.285 -23.047 1.00 77.62 98 SER A N 1
ATOM 793 C CA . SER A 1 98 ? 14.732 -2.232 -23.324 1.00 77.62 98 SER A CA 1
ATOM 794 C C . SER A 1 98 ? 15.673 -1.657 -24.382 1.00 77.62 98 SER A C 1
ATOM 796 O O . SER A 1 98 ? 15.217 -1.085 -25.372 1.00 77.62 98 SER A O 1
ATOM 798 N N . PHE A 1 99 ? 16.977 -1.805 -24.185 1.00 81.31 99 PHE A N 1
ATOM 799 C CA . PHE A 1 99 ? 18.049 -1.299 -25.036 1.00 81.31 99 PHE A CA 1
ATOM 800 C C . PHE A 1 99 ? 18.814 -2.474 -25.640 1.00 81.31 99 PHE A C 1
ATOM 802 O O . PHE A 1 99 ? 19.335 -3.307 -24.900 1.00 81.31 99 PHE A O 1
ATOM 809 N N . ASP A 1 100 ? 18.903 -2.525 -26.969 1.00 78.12 100 ASP A N 1
ATOM 810 C CA . ASP A 1 100 ? 19.696 -3.544 -27.662 1.00 78.12 100 ASP A CA 1
ATOM 811 C C . ASP A 1 100 ? 21.214 -3.276 -27.559 1.00 78.12 100 ASP A C 1
ATOM 813 O O . ASP A 1 100 ? 21.657 -2.216 -27.109 1.00 78.12 100 ASP A O 1
ATOM 817 N N . SER A 1 101 ? 22.035 -4.219 -28.034 1.00 75.81 101 SER A N 1
ATOM 818 C CA . SER A 1 101 ? 23.503 -4.090 -28.050 1.00 75.81 101 SER A CA 1
ATOM 819 C C . SER A 1 101 ? 24.027 -2.927 -28.919 1.00 75.81 101 SER A C 1
ATOM 821 O O . SER A 1 101 ? 25.205 -2.586 -28.839 1.00 75.81 101 SER A O 1
ATOM 823 N N . ASN A 1 102 ? 23.180 -2.309 -29.750 1.00 80.25 102 ASN A N 1
ATOM 824 C CA . ASN A 1 102 ? 23.488 -1.118 -30.548 1.00 80.25 102 ASN A CA 1
ATOM 825 C C . ASN A 1 102 ? 22.948 0.177 -29.903 1.00 80.25 102 ASN A C 1
ATOM 827 O O . ASN A 1 102 ? 22.959 1.225 -30.552 1.00 80.25 102 ASN A O 1
ATOM 831 N N . ASN A 1 103 ? 22.497 0.128 -28.641 1.00 75.75 103 ASN A N 1
ATOM 832 C CA . ASN A 1 103 ? 21.841 1.221 -27.912 1.00 75.75 103 ASN A CA 1
ATOM 833 C C . ASN A 1 103 ? 20.524 1.721 -28.539 1.00 75.75 103 ASN A C 1
ATOM 835 O O . ASN A 1 103 ? 20.096 2.848 -28.271 1.00 75.75 103 ASN A O 1
ATOM 839 N N . ASN A 1 104 ? 19.837 0.908 -29.340 1.00 81.25 104 ASN A N 1
ATOM 840 C CA . ASN A 1 104 ? 18.488 1.229 -29.794 1.00 81.25 104 ASN A CA 1
ATOM 841 C C . ASN A 1 104 ? 17.488 0.961 -28.671 1.00 81.25 104 ASN A C 1
ATOM 843 O O . ASN A 1 104 ? 17.432 -0.138 -28.120 1.00 81.25 104 ASN A O 1
ATOM 847 N N . ALA A 1 105 ? 16.673 1.966 -28.356 1.00 79.56 105 ALA A N 1
ATOM 848 C CA . ALA A 1 105 ? 15.645 1.867 -27.332 1.00 79.56 105 ALA A CA 1
ATOM 849 C C . ALA A 1 105 ? 14.330 1.329 -27.915 1.00 79.56 105 ALA A C 1
ATOM 851 O O . ALA A 1 105 ? 13.803 1.856 -28.896 1.00 79.56 105 ALA A O 1
ATOM 852 N N . SER A 1 106 ? 13.774 0.318 -27.258 1.00 76.44 106 SER A N 1
ATOM 853 C CA . SER A 1 106 ? 12.425 -0.200 -27.465 1.00 76.44 106 SER A CA 1
ATOM 854 C C . SER A 1 106 ? 11.610 0.025 -26.193 1.00 76.44 106 SER A C 1
ATOM 856 O O . SER A 1 106 ? 11.968 -0.435 -25.112 1.00 76.44 106 SER A O 1
ATOM 858 N N . THR A 1 107 ? 10.522 0.780 -26.303 1.00 70.56 107 THR A N 1
ATOM 859 C CA . THR A 1 107 ? 9.661 1.120 -25.163 1.00 70.56 107 THR A CA 1
ATOM 860 C C . THR A 1 107 ? 8.356 0.352 -25.285 1.00 70.56 107 THR A C 1
ATOM 862 O O . THR A 1 107 ? 7.630 0.552 -26.258 1.00 70.56 107 THR A O 1
ATOM 865 N N . SER A 1 108 ? 8.020 -0.478 -24.299 1.00 67.81 108 SER A N 1
ATOM 866 C CA . SER A 1 108 ? 6.655 -0.988 -24.152 1.00 67.81 108 SER A CA 1
ATOM 867 C C . SER A 1 108 ? 5.930 -0.102 -23.151 1.00 67.81 108 SER A C 1
ATOM 869 O O . SER A 1 108 ? 6.377 0.003 -22.011 1.00 67.81 108 SER A O 1
ATOM 871 N N . SER A 1 109 ? 4.825 0.536 -23.548 1.00 68.19 109 SER A N 1
ATOM 872 C CA . SER A 1 109 ? 3.985 1.269 -22.596 1.00 68.19 109 SER A CA 1
ATOM 873 C C . SER A 1 109 ? 3.493 0.312 -21.514 1.00 68.19 109 SER A C 1
ATOM 875 O O . SER A 1 109 ? 2.718 -0.591 -21.793 1.00 68.19 109 SER A O 1
ATOM 877 N N . GLY A 1 110 ? 3.979 0.499 -20.293 1.00 71.19 110 GLY A N 1
ATOM 878 C CA . GLY A 1 110 ? 3.612 -0.349 -19.167 1.00 71.19 110 GLY A CA 1
ATOM 879 C C . GLY A 1 110 ? 2.128 -0.352 -18.832 1.00 71.19 110 GLY A C 1
ATOM 880 O O . GLY A 1 110 ? 1.445 0.660 -18.995 1.00 71.19 110 GLY A O 1
ATOM 881 N N . ASP A 1 111 ? 1.659 -1.463 -18.275 1.00 83.94 111 ASP A N 1
ATOM 882 C CA . ASP A 1 111 ? 0.306 -1.566 -17.737 1.00 83.94 111 ASP A CA 1
ATOM 883 C C . ASP A 1 111 ? 0.175 -0.793 -16.418 1.00 83.94 111 ASP A C 1
ATOM 885 O O . ASP A 1 111 ? 1.135 -0.641 -15.648 1.00 83.94 111 ASP A O 1
ATOM 889 N N . LEU A 1 112 ? -1.039 -0.314 -16.150 1.00 88.69 112 LEU A N 1
ATOM 890 C CA . LEU A 1 112 ? -1.416 0.326 -14.896 1.00 88.69 112 LEU A CA 1
ATOM 891 C C . LEU A 1 112 ? -2.244 -0.645 -14.056 1.00 88.69 112 LEU A C 1
ATOM 893 O O . LEU A 1 112 ? -3.194 -1.244 -14.535 1.00 88.69 112 LEU A O 1
ATOM 897 N N . TYR A 1 113 ? -1.927 -0.768 -12.779 1.00 92.19 113 TYR A N 1
ATOM 898 C CA . TYR A 1 113 ? -2.582 -1.666 -11.843 1.00 92.19 113 TYR A CA 1
ATOM 899 C C . TYR A 1 113 ? -3.299 -0.838 -10.790 1.00 92.19 113 TYR A C 1
ATOM 901 O O . TYR A 1 113 ? -2.674 -0.035 -10.101 1.00 92.19 113 TYR A O 1
ATOM 909 N N . LEU A 1 114 ? -4.602 -1.052 -10.642 1.00 95.19 114 LEU A N 1
ATOM 910 C CA . LEU A 1 114 ? -5.405 -0.485 -9.565 1.00 95.19 114 LEU A CA 1
ATOM 911 C C . LEU A 1 114 ? -5.961 -1.631 -8.729 1.00 95.19 114 LEU A C 1
ATOM 913 O O . LEU A 1 114 ? -6.584 -2.545 -9.260 1.00 95.19 114 LEU A O 1
ATOM 917 N N . SER A 1 115 ? -5.763 -1.588 -7.418 1.00 96.56 115 SER A N 1
ATOM 918 C CA . SER A 1 115 ? -6.251 -2.631 -6.521 1.00 96.56 115 SER A CA 1
ATOM 919 C C . SER A 1 115 ? -6.802 -2.067 -5.228 1.00 96.56 115 SER A C 1
ATOM 921 O O . SER A 1 115 ? -6.396 -1.005 -4.756 1.00 96.56 115 SER A O 1
ATOM 923 N N . THR A 1 116 ? -7.727 -2.813 -4.641 1.00 97.25 116 THR A N 1
ATOM 924 C CA . THR A 1 116 ? -8.132 -2.641 -3.257 1.00 97.25 116 THR A CA 1
ATOM 925 C C . THR A 1 116 ? -7.855 -3.925 -2.491 1.00 97.25 116 THR A C 1
ATOM 927 O O . THR A 1 116 ? -7.961 -5.023 -3.036 1.00 97.25 116 THR A O 1
ATOM 930 N N . GLY A 1 117 ? -7.466 -3.810 -1.228 1.00 97.12 117 GLY A N 1
ATOM 931 C CA . GLY A 1 117 ? -7.249 -4.977 -0.391 1.00 97.12 117 GLY A CA 1
ATOM 932 C C . GLY A 1 117 ? -7.578 -4.733 1.066 1.00 97.12 117 GLY A C 1
ATOM 933 O O . GLY A 1 117 ? -7.475 -3.609 1.558 1.00 97.12 117 GLY A O 1
ATOM 934 N N . TYR A 1 118 ? -7.943 -5.805 1.757 1.00 95.62 118 TYR A N 1
ATOM 935 C CA . TYR A 1 118 ? -8.330 -5.785 3.159 1.00 95.62 118 TYR A CA 1
ATOM 936 C C . TYR A 1 118 ? -7.398 -6.666 3.988 1.00 95.62 118 TYR A C 1
ATOM 938 O O . TYR A 1 118 ? -7.177 -7.834 3.664 1.00 95.62 118 TYR A O 1
ATOM 946 N N . ASN A 1 119 ? -6.857 -6.097 5.063 1.00 93.75 119 ASN A N 1
ATOM 947 C CA . ASN A 1 119 ? -5.996 -6.790 6.011 1.00 93.75 119 ASN A CA 1
ATOM 948 C C . ASN A 1 119 ? -6.850 -7.520 7.062 1.00 93.75 119 ASN A C 1
ATOM 950 O O . ASN A 1 119 ? -7.520 -6.896 7.887 1.00 93.75 119 ASN A O 1
ATOM 954 N N . LEU A 1 120 ? -6.791 -8.847 7.044 1.00 91.88 120 LEU A N 1
ATOM 955 C CA . LEU A 1 120 ? -7.364 -9.752 8.031 1.00 91.88 120 LEU A CA 1
ATOM 956 C C . LEU A 1 120 ? -6.319 -10.065 9.108 1.00 91.88 120 LEU A C 1
ATOM 958 O O . LEU A 1 120 ? -5.173 -10.391 8.796 1.00 91.88 120 LEU A O 1
ATOM 962 N N . ASN A 1 121 ? -6.730 -9.996 10.371 1.00 87.88 121 ASN A N 1
ATOM 963 C CA . ASN A 1 121 ? -5.909 -10.399 11.508 1.00 87.88 121 ASN A CA 1
ATOM 964 C C . ASN A 1 121 ? -6.733 -11.349 12.381 1.00 87.88 121 ASN A C 1
ATOM 966 O O . ASN A 1 121 ? -7.725 -10.926 12.970 1.00 87.88 121 ASN A O 1
ATOM 970 N N . PHE A 1 122 ? -6.346 -12.624 12.424 1.00 85.00 122 PHE A N 1
ATOM 971 C CA . PHE A 1 122 ? -6.979 -13.641 13.267 1.00 85.00 122 PHE A CA 1
ATOM 972 C C . PHE A 1 122 ? -5.897 -14.426 14.002 1.00 85.00 122 PHE A C 1
ATOM 974 O O . PHE A 1 122 ? -5.061 -15.062 13.368 1.00 85.00 122 PHE A O 1
ATOM 981 N N . ASN A 1 123 ? -5.906 -14.411 15.336 1.00 81.31 123 ASN A 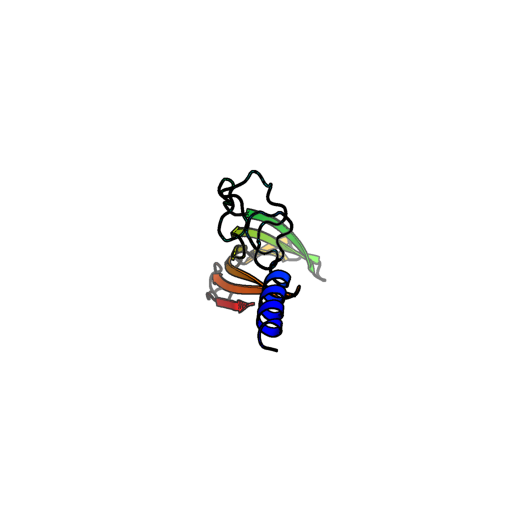N 1
ATOM 982 C CA . ASN A 1 123 ? -5.017 -15.225 16.176 1.00 81.31 123 ASN A CA 1
ATOM 983 C C . ASN A 1 123 ? -3.527 -15.171 15.762 1.00 81.31 123 ASN A C 1
ATOM 985 O O . ASN A 1 123 ? -2.859 -16.204 15.714 1.00 81.31 123 ASN A O 1
ATOM 989 N N . LYS A 1 124 ? -2.996 -13.970 15.476 1.00 83.50 124 LYS A N 1
ATOM 990 C CA . LYS A 1 124 ? -1.617 -13.716 14.991 1.00 83.50 124 LYS A CA 1
ATOM 991 C C . LYS A 1 124 ? -1.328 -14.144 13.544 1.00 83.50 124 LYS A C 1
ATOM 993 O O . LYS A 1 124 ? -0.187 -14.029 13.101 1.00 83.50 124 LYS A O 1
ATOM 998 N N . ILE A 1 125 ? -2.327 -14.608 12.797 1.00 88.25 125 ILE A N 1
ATOM 999 C CA . ILE A 1 125 ? -2.235 -14.794 11.349 1.00 88.25 125 ILE A CA 1
ATOM 1000 C C . ILE A 1 125 ? -2.634 -13.482 10.682 1.00 88.25 125 ILE A C 1
ATOM 1002 O O . ILE A 1 125 ? -3.771 -13.025 10.812 1.00 88.25 125 ILE A O 1
ATOM 1006 N N . TYR A 1 126 ? -1.688 -12.907 9.946 1.00 87.88 126 TYR A N 1
ATOM 1007 C CA . TYR A 1 126 ? -1.907 -11.739 9.105 1.00 87.88 126 TYR A CA 1
ATOM 1008 C C . TYR A 1 126 ? -2.117 -12.207 7.671 1.00 87.88 126 TYR A C 1
ATOM 1010 O O . TYR A 1 126 ? -1.255 -12.859 7.083 1.00 87.88 126 TYR A O 1
ATOM 1018 N N . SER A 1 127 ? -3.275 -11.898 7.105 1.00 92.88 127 SER A N 1
ATOM 1019 C CA . SER A 1 127 ? -3.591 -12.191 5.709 1.00 92.88 127 SER A CA 1
ATOM 1020 C C . SER A 1 127 ? -4.129 -10.938 5.048 1.00 92.88 127 SER A C 1
ATOM 1022 O O . SER A 1 127 ? -4.782 -10.121 5.690 1.00 92.88 127 SER A O 1
ATOM 1024 N N . LYS A 1 128 ? -3.863 -10.768 3.759 1.00 94.00 128 LYS A N 1
ATOM 1025 C CA . LYS A 1 128 ? -4.414 -9.669 2.975 1.00 94.00 128 LYS A CA 1
ATOM 1026 C C . LYS A 1 128 ? -5.097 -10.273 1.768 1.00 94.00 128 LYS A C 1
ATOM 1028 O O . LYS A 1 128 ? -4.459 -11.023 1.046 1.00 94.00 128 LYS A O 1
ATOM 1033 N N . ILE A 1 129 ? -6.370 -9.952 1.587 1.00 95.44 129 ILE A N 1
ATOM 1034 C CA . ILE A 1 129 ? -7.095 -10.297 0.364 1.00 95.44 129 ILE A CA 1
ATOM 1035 C C . ILE A 1 129 ? -7.061 -9.069 -0.526 1.00 95.44 129 ILE A C 1
ATOM 1037 O O . ILE A 1 129 ? -7.360 -7.967 -0.059 1.00 95.44 129 ILE A O 1
ATOM 1041 N N . ILE A 1 130 ? -6.689 -9.250 -1.784 1.00 96.69 130 ILE A N 1
ATOM 1042 C CA . ILE A 1 130 ? -6.573 -8.189 -2.776 1.00 96.69 130 ILE A CA 1
ATOM 1043 C C . ILE A 1 130 ? -7.462 -8.539 -3.961 1.00 96.69 130 ILE A C 1
ATOM 1045 O O . ILE A 1 130 ? -7.502 -9.677 -4.426 1.00 96.69 130 ILE A O 1
ATOM 1049 N N . VAL A 1 131 ? -8.161 -7.532 -4.467 1.00 97.31 131 VAL A N 1
ATOM 1050 C CA . VAL A 1 131 ? -8.840 -7.574 -5.758 1.00 97.31 131 VAL A CA 1
ATOM 1051 C C . VAL A 1 131 ? -8.393 -6.354 -6.537 1.00 97.31 131 VAL A C 1
ATOM 1053 O O . VAL A 1 131 ? -8.339 -5.243 -6.007 1.00 97.31 131 VAL A O 1
ATOM 1056 N N . GLY A 1 132 ? -8.053 -6.549 -7.799 1.00 95.88 132 GLY A N 1
ATOM 1057 C CA . GLY A 1 132 ? -7.574 -5.465 -8.629 1.00 95.88 132 GLY A CA 1
ATOM 1058 C C . GLY A 1 132 ? -7.833 -5.681 -10.101 1.00 95.88 132 GLY A C 1
ATOM 10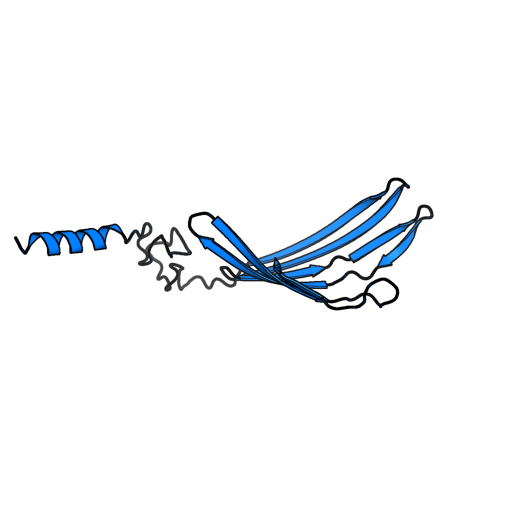59 O O . GLY A 1 132 ? -8.343 -6.710 -10.540 1.00 95.88 132 GLY A O 1
ATOM 1060 N N . THR A 1 133 ? -7.480 -4.656 -10.857 1.00 92.94 133 THR A N 1
ATOM 1061 C CA . THR A 1 133 ? -7.540 -4.634 -12.306 1.00 92.94 133 THR A CA 1
ATOM 1062 C C . THR A 1 133 ? -6.219 -4.142 -12.863 1.00 92.94 133 THR A C 1
ATOM 1064 O O . THR A 1 133 ? -5.564 -3.264 -12.295 1.00 92.94 133 THR A O 1
ATOM 1067 N N . LYS A 1 134 ? -5.839 -4.751 -13.976 1.00 91.19 134 LYS A N 1
ATOM 1068 C CA . LYS A 1 134 ? -4.783 -4.307 -14.862 1.00 91.19 134 LYS A CA 1
ATOM 1069 C C . LYS A 1 134 ? -5.442 -3.559 -16.013 1.00 91.19 134 LYS A C 1
ATOM 1071 O O . LYS A 1 134 ? -6.322 -4.095 -16.679 1.00 91.19 134 LYS A O 1
ATOM 1076 N N . ILE A 1 135 ? -5.011 -2.333 -16.231 1.00 87.94 135 ILE A N 1
ATOM 1077 C CA . ILE A 1 135 ? -5.449 -1.458 -17.305 1.00 87.94 135 ILE A CA 1
ATOM 1078 C C . ILE A 1 135 ? -4.322 -1.441 -18.329 1.00 87.94 135 ILE A C 1
ATOM 1080 O O . ILE A 1 135 ? -3.238 -0.917 -18.049 1.00 87.94 135 ILE A O 1
ATOM 1084 N N . ALA A 1 136 ? -4.577 -2.027 -19.495 1.00 83.44 136 ALA A N 1
ATOM 1085 C CA . ALA A 1 136 ? -3.614 -2.026 -20.581 1.00 83.44 136 ALA A CA 1
ATOM 1086 C C . ALA A 1 136 ? -3.513 -0.616 -21.171 1.00 83.44 136 ALA A C 1
ATOM 1088 O O . ALA A 1 136 ? -4.500 -0.043 -21.634 1.00 83.44 136 ALA A O 1
ATOM 1089 N N . LEU A 1 137 ? -2.310 -0.044 -21.127 1.00 77.44 137 LEU A N 1
ATOM 1090 C CA . LEU A 1 137 ? -2.017 1.257 -21.740 1.00 77.44 137 LEU A CA 1
ATOM 1091 C C . LEU A 1 137 ? -1.198 1.113 -23.031 1.00 77.44 137 LEU A C 1
ATOM 1093 O O . LEU A 1 137 ? -1.096 2.069 -23.803 1.00 77.44 137 LEU A O 1
ATOM 1097 N N . ALA A 1 138 ? -0.635 -0.073 -23.284 1.00 66.81 138 ALA A N 1
ATOM 1098 C CA . ALA A 1 138 ? 0.001 -0.412 -24.550 1.00 66.81 138 ALA A CA 1
ATOM 1099 C C . ALA A 1 138 ? -1.024 -0.578 -25.676 1.00 66.81 138 ALA A C 1
ATOM 1101 O O . ALA A 1 138 ? -2.093 -1.159 -25.494 1.00 66.81 138 ALA A O 1
ATOM 1102 N N . LYS A 1 139 ? -0.656 -0.122 -26.877 1.00 60.97 139 LYS A N 1
ATOM 1103 C CA . LYS A 1 139 ? -1.343 -0.520 -28.111 1.00 60.97 139 LYS A CA 1
ATOM 1104 C C . LYS A 1 139 ? -1.133 -2.017 -28.368 1.00 60.97 139 LYS A C 1
ATOM 1106 O O . LYS A 1 139 ? -0.051 -2.534 -28.096 1.00 60.97 139 LYS A O 1
ATOM 1111 N N . GLU A 1 140 ? -2.133 -2.655 -28.982 1.00 53.34 140 GLU A N 1
ATOM 1112 C CA . GLU A 1 140 ? -2.164 -4.080 -29.382 1.00 53.34 140 GLU A CA 1
ATOM 1113 C C . GLU A 1 140 ? -0.920 -4.570 -30.155 1.00 53.34 140 GLU A C 1
ATOM 1115 O O . GLU A 1 140 ? -0.684 -5.768 -30.252 1.00 53.34 140 GLU A O 1
ATOM 1120 N N . GLU A 1 141 ? -0.093 -3.675 -30.700 1.00 51.31 141 GLU A N 1
ATOM 1121 C CA . GLU A 1 141 ? 1.123 -4.040 -31.439 1.00 51.31 141 GLU A CA 1
ATOM 1122 C C . GLU A 1 141 ? 2.259 -4.580 -30.545 1.00 51.31 141 GLU A C 1
ATOM 1124 O O . GLU A 1 141 ? 3.187 -5.197 -31.065 1.00 51.31 141 GLU A O 1
ATOM 1129 N N . VAL A 1 142 ? 2.211 -4.367 -29.220 1.00 52.72 142 VAL A N 1
ATOM 1130 C CA . VAL A 1 142 ? 3.306 -4.725 -28.284 1.00 52.72 142 VAL A CA 1
ATOM 1131 C C . VAL A 1 142 ? 2.817 -5.479 -27.031 1.00 52.72 142 VAL A C 1
ATOM 1133 O O . VAL A 1 142 ? 3.610 -5.801 -26.151 1.00 52.72 142 VAL A O 1
ATOM 1136 N N . GLY A 1 143 ? 1.521 -5.791 -26.933 1.00 54.12 143 GLY A N 1
ATOM 1137 C CA . GLY A 1 143 ? 0.915 -6.478 -25.785 1.00 54.12 143 GLY A CA 1
ATOM 1138 C C . GLY A 1 143 ? -0.504 -6.957 -26.096 1.00 54.12 143 GLY A C 1
ATOM 1139 O O . GLY A 1 143 ? -1.008 -6.704 -27.185 1.00 54.12 143 GLY A O 1
ATOM 1140 N N . THR A 1 144 ? -1.171 -7.634 -25.153 1.00 57.78 144 THR A N 1
ATOM 1141 C CA . THR A 1 144 ? -2.549 -8.115 -25.386 1.00 57.78 144 THR A CA 1
ATOM 1142 C C . THR A 1 144 ? -3.544 -6.971 -25.580 1.00 57.78 144 THR A C 1
ATOM 1144 O O . THR A 1 144 ? -4.596 -7.191 -26.159 1.00 57.78 144 THR A O 1
ATOM 1147 N N . GLY A 1 145 ? -3.223 -5.756 -25.108 1.00 64.38 145 GLY A N 1
ATOM 1148 C CA . GLY A 1 145 ? -4.111 -4.590 -25.188 1.00 64.38 145 GLY A CA 1
ATOM 1149 C C . GLY A 1 145 ? -5.379 -4.727 -24.337 1.00 64.38 145 GLY A C 1
ATOM 1150 O O . GLY A 1 145 ? -6.266 -3.879 -24.406 1.00 64.38 145 GLY A O 1
ATOM 1151 N N . GLU A 1 146 ? -5.469 -5.785 -23.530 1.00 75.75 146 GLU A N 1
ATOM 1152 C CA . GLU A 1 146 ? -6.671 -6.163 -22.799 1.00 75.75 146 GLU A CA 1
ATOM 1153 C C . GLU A 1 146 ? -6.558 -5.814 -21.316 1.00 75.75 146 GLU A C 1
ATOM 1155 O O . GLU A 1 146 ? -5.519 -5.994 -20.671 1.00 75.75 146 GLU A O 1
ATOM 1160 N N . ASN A 1 147 ? -7.667 -5.310 -20.777 1.00 83.06 147 ASN A N 1
ATOM 1161 C CA . ASN A 1 147 ? -7.808 -5.087 -19.349 1.00 83.06 147 ASN A CA 1
ATOM 1162 C C . ASN A 1 147 ? -8.101 -6.415 -18.657 1.00 83.06 147 ASN A C 1
ATOM 1164 O O . ASN A 1 147 ? -9.034 -7.117 -19.043 1.00 83.06 147 ASN A O 1
ATOM 1168 N N . ASP A 1 148 ? -7.374 -6.686 -17.579 1.00 86.69 148 ASP A N 1
ATOM 1169 C CA . ASP A 1 148 ? -7.536 -7.907 -16.797 1.00 86.69 148 ASP A CA 1
ATOM 1170 C C . ASP A 1 148 ? -7.995 -7.601 -15.373 1.00 86.69 148 ASP A C 1
ATOM 1172 O O . ASP A 1 148 ? -7.887 -6.477 -14.868 1.00 86.69 148 ASP A O 1
ATOM 1176 N N . TYR A 1 149 ? -8.470 -8.640 -14.695 1.00 91.25 149 TYR A N 1
ATOM 1177 C CA . TYR A 1 149 ? -8.787 -8.620 -13.273 1.00 91.25 149 TYR A CA 1
ATOM 1178 C C . TYR A 1 149 ? -7.943 -9.665 -12.561 1.00 91.25 149 TYR A C 1
ATOM 1180 O O . TYR A 1 149 ? -7.682 -10.740 -13.099 1.00 91.25 149 TYR A O 1
ATOM 1188 N N . PHE A 1 150 ? -7.535 -9.363 -11.336 1.00 90.50 150 PHE A N 1
ATOM 1189 C CA . PHE A 1 150 ? -6.761 -10.283 -10.520 1.00 90.50 150 PHE A CA 1
ATOM 1190 C C . PHE A 1 150 ? -7.259 -10.289 -9.082 1.00 90.50 150 PHE A C 1
ATOM 1192 O O . PHE A 1 150 ? -7.855 -9.328 -8.587 1.00 90.50 150 PHE A O 1
ATOM 1199 N N . THR A 1 151 ? -6.981 -11.393 -8.404 1.00 92.06 151 THR A N 1
ATOM 1200 C CA . THR A 1 151 ? -7.171 -11.538 -6.967 1.00 92.06 151 THR A CA 1
ATOM 1201 C C . THR A 1 151 ? -5.970 -12.265 -6.380 1.00 92.06 151 THR A C 1
ATOM 1203 O O . THR A 1 151 ? -5.391 -13.126 -7.045 1.00 92.06 151 THR A O 1
ATOM 1206 N N . SER A 1 152 ? -5.558 -11.864 -5.179 1.00 86.38 152 SER A N 1
ATOM 1207 C CA . SER A 1 152 ? -4.407 -12.414 -4.460 1.00 86.38 152 SER A CA 1
ATOM 1208 C C . SER A 1 152 ? -4.649 -12.441 -2.961 1.00 86.38 152 SER A C 1
ATOM 1210 O O . SER A 1 152 ? -5.510 -11.669 -2.479 1.00 86.38 152 SER A O 1
#